Protein AF-A0A853I2M7-F1 (afdb_monomer_lite)

Structure (mmCIF, N/CA/C/O backbone):
data_AF-A0A853I2M7-F1
#
_entry.id   AF-A0A853I2M7-F1
#
loop_
_atom_site.group_PDB
_atom_site.id
_atom_site.type_symbol
_atom_site.label_atom_id
_atom_site.label_alt_id
_atom_site.label_comp_id
_atom_site.label_asym_id
_atom_site.label_entity_id
_atom_site.label_seq_id
_atom_site.pdbx_PDB_ins_code
_atom_site.Cartn_x
_atom_site.Cartn_y
_atom_site.Cartn_z
_atom_site.occupancy
_atom_site.B_iso_or_equiv
_atom_site.auth_seq_id
_atom_site.auth_comp_id
_atom_site.auth_asym_id
_atom_site.auth_atom_id
_atom_site.pdbx_PDB_model_num
ATOM 1 N N . HIS A 1 1 ? 15.744 -6.005 -13.429 1.00 62.53 1 HIS A N 1
ATOM 2 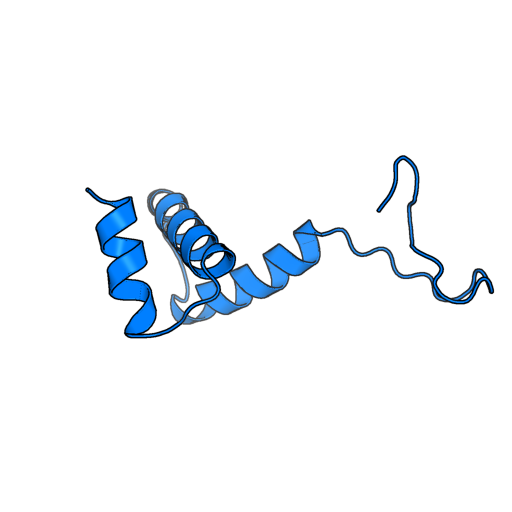C CA . HIS A 1 1 ? 17.063 -5.980 -14.086 1.00 62.53 1 HIS A CA 1
ATOM 3 C C . HIS A 1 1 ? 17.790 -7.289 -13.817 1.00 62.53 1 HIS A C 1
ATOM 5 O O . HIS A 1 1 ? 17.545 -7.904 -12.779 1.00 62.53 1 HIS A O 1
ATOM 11 N N . GLY A 1 2 ? 18.617 -7.738 -14.759 1.00 70.56 2 GLY A N 1
ATOM 12 C CA . GLY A 1 2 ? 19.556 -8.844 -14.598 1.00 70.56 2 GLY A CA 1
ATOM 13 C C . GLY A 1 2 ? 20.766 -8.460 -13.739 1.00 70.56 2 GLY A C 1
ATOM 14 O O . GLY A 1 2 ? 20.943 -7.308 -13.339 1.00 70.56 2 GLY A O 1
ATOM 15 N N . LYS A 1 3 ? 21.619 -9.439 -13.421 1.00 67.38 3 LYS A N 1
ATOM 16 C CA . LYS A 1 3 ? 22.815 -9.215 -12.597 1.00 67.38 3 LYS A CA 1
ATOM 17 C C . LYS A 1 3 ? 23.823 -8.339 -13.357 1.00 67.38 3 LYS A C 1
ATOM 19 O O . LYS A 1 3 ? 24.369 -8.783 -14.358 1.00 67.38 3 LYS A O 1
ATOM 24 N N . GLY A 1 4 ? 24.079 -7.129 -12.852 1.00 71.94 4 GLY A N 1
ATOM 25 C CA . GLY A 1 4 ? 25.012 -6.160 -13.449 1.00 71.94 4 GLY A CA 1
ATOM 26 C C . GLY A 1 4 ? 24.391 -5.203 -14.476 1.00 71.94 4 GLY A C 1
ATOM 27 O O . GLY A 1 4 ? 25.097 -4.350 -15.000 1.00 71.94 4 GLY A O 1
ATOM 28 N N . GLU A 1 5 ? 23.087 -5.312 -14.743 1.00 75.56 5 GLU A N 1
ATOM 29 C CA . GLU A 1 5 ? 22.363 -4.437 -15.671 1.00 75.56 5 GLU A CA 1
ATOM 30 C C . GLU A 1 5 ? 21.951 -3.136 -14.956 1.00 75.56 5 GLU A C 1
ATOM 32 O O . GLU A 1 5 ? 21.097 -3.148 -14.061 1.00 75.56 5 GLU A O 1
ATOM 37 N N . TYR A 1 6 ? 22.594 -2.017 -15.319 1.00 74.56 6 TYR A N 1
ATOM 38 C CA . TYR A 1 6 ? 22.297 -0.698 -14.749 1.00 74.56 6 TYR A CA 1
ATOM 39 C C . TYR A 1 6 ? 21.060 -0.068 -15.389 1.00 74.56 6 TYR A C 1
ATOM 41 O O . TYR A 1 6 ? 20.216 0.419 -14.665 1.00 74.56 6 TYR A O 1
ATOM 49 N N . ALA A 1 7 ? 20.858 -0.127 -16.697 1.00 81.31 7 ALA A N 1
ATOM 50 C CA . ALA A 1 7 ? 19.619 0.327 -17.331 1.00 81.31 7 ALA A CA 1
ATOM 51 C C . ALA A 1 7 ? 19.264 -0.637 -18.468 1.00 81.31 7 ALA A C 1
ATOM 53 O O . ALA A 1 7 ? 20.165 -1.292 -18.997 1.00 81.31 7 ALA A O 1
ATOM 54 N N . ARG A 1 8 ? 17.965 -0.814 -18.737 1.00 78.38 8 ARG A N 1
ATOM 55 C CA . ARG A 1 8 ? 17.473 -1.816 -19.686 1.00 78.38 8 ARG A CA 1
ATOM 56 C C . ARG A 1 8 ? 17.192 -1.163 -21.032 1.00 78.38 8 ARG A C 1
ATOM 58 O O . ARG A 1 8 ? 16.173 -0.494 -21.158 1.00 78.38 8 ARG A O 1
ATOM 65 N N . ASP A 1 9 ? 18.033 -1.522 -21.989 1.00 83.25 9 ASP A N 1
ATOM 66 C CA . ASP A 1 9 ? 17.940 -1.118 -23.384 1.00 83.25 9 ASP A CA 1
ATOM 67 C C . ASP A 1 9 ? 16.929 -1.992 -24.137 1.00 83.25 9 ASP A C 1
ATOM 69 O O . ASP A 1 9 ? 17.152 -3.188 -24.355 1.00 83.25 9 ASP A O 1
ATOM 73 N N . GLU A 1 10 ? 15.759 -1.417 -24.436 1.00 79.19 10 GLU A N 1
ATOM 74 C CA . GLU A 1 10 ? 14.662 -2.112 -25.121 1.00 79.19 10 GLU A CA 1
ATOM 75 C C . GLU A 1 10 ? 14.784 -2.072 -26.655 1.00 79.19 10 GLU A C 1
ATOM 77 O O . GLU A 1 10 ? 14.207 -2.948 -27.309 1.00 79.19 10 GLU A O 1
ATOM 82 N N . ASP A 1 11 ? 15.521 -1.116 -27.237 1.00 86.31 11 ASP A N 1
ATOM 83 C CA . ASP A 1 11 ? 15.632 -0.925 -28.695 1.00 86.31 11 ASP A CA 1
ATOM 84 C C . ASP A 1 11 ? 17.050 -1.118 -29.275 1.00 86.31 11 ASP A C 1
ATOM 86 O O . ASP A 1 11 ? 17.215 -1.222 -30.495 1.00 86.31 11 ASP A O 1
ATOM 90 N N . GLY A 1 12 ? 18.045 -1.318 -28.417 1.00 86.25 12 GLY A N 1
ATOM 91 C CA . GLY A 1 12 ? 19.432 -1.633 -28.739 1.00 86.25 12 GLY A CA 1
ATOM 92 C C . GLY A 1 12 ? 20.268 -0.431 -29.172 1.00 86.25 12 GLY A C 1
ATOM 93 O O . GLY A 1 12 ? 21.345 -0.641 -29.744 1.00 86.25 12 GLY A O 1
ATOM 94 N N . ASP A 1 13 ? 19.776 0.799 -29.001 1.00 89.44 13 ASP A N 1
ATOM 95 C CA . ASP A 1 13 ? 20.452 1.998 -29.494 1.00 89.44 13 ASP A CA 1
ATOM 96 C C . ASP A 1 13 ? 21.479 2.569 -28.497 1.00 89.44 13 ASP A C 1
ATOM 98 O O . ASP A 1 13 ? 22.403 3.288 -28.899 1.00 89.44 13 ASP A O 1
ATOM 102 N N . GLY A 1 14 ? 21.392 2.177 -27.221 1.00 82.06 14 GLY A N 1
ATOM 103 C CA . GLY A 1 14 ? 22.271 2.622 -26.142 1.00 82.06 14 GLY A CA 1
ATOM 104 C C . GLY A 1 14 ? 22.099 4.094 -25.743 1.00 82.06 14 GLY A C 1
ATOM 105 O O . GLY A 1 14 ? 22.959 4.641 -25.038 1.00 82.06 14 GLY A O 1
ATOM 106 N N . PHE A 1 15 ? 21.028 4.755 -26.181 1.00 78.06 15 PHE A N 1
ATOM 107 C CA . PHE A 1 15 ? 20.672 6.136 -25.876 1.00 78.06 15 PHE A CA 1
ATOM 108 C C . PHE A 1 15 ? 19.396 6.197 -25.022 1.00 78.06 15 PHE A C 1
ATOM 110 O O . PHE A 1 15 ? 18.487 5.395 -25.121 1.00 78.06 15 PHE A O 1
ATOM 117 N N . TYR A 1 16 ? 19.308 7.205 -24.145 1.00 80.38 16 TYR A N 1
ATOM 118 C CA . TYR A 1 16 ? 18.129 7.445 -23.288 1.00 80.38 16 TYR A CA 1
ATOM 119 C C . TYR A 1 16 ? 17.728 6.310 -22.328 1.00 80.38 16 TYR A C 1
ATOM 121 O O . TYR A 1 16 ? 16.609 6.295 -21.818 1.00 80.38 16 TYR A O 1
ATOM 129 N N . GLU A 1 17 ? 18.679 5.454 -21.967 1.00 84.00 17 GLU A N 1
ATOM 130 C CA . GLU A 1 17 ? 18.478 4.390 -20.989 1.00 84.00 17 GLU A CA 1
ATOM 131 C C . GLU A 1 17 ? 18.184 4.907 -19.575 1.00 84.00 17 GLU A C 1
ATOM 133 O O . GLU A 1 17 ? 19.057 5.445 -18.883 1.00 84.00 17 GLU A O 1
ATOM 138 N N . VAL A 1 18 ? 16.947 4.721 -19.108 1.00 75.25 18 VAL A N 1
ATOM 139 C CA . VAL A 1 18 ? 16.536 5.128 -17.759 1.00 75.25 18 VAL A CA 1
ATOM 140 C C . VAL A 1 18 ? 16.636 3.944 -16.804 1.00 75.25 18 VAL A C 1
ATOM 142 O O . VAL A 1 18 ? 15.875 2.980 -16.884 1.00 75.25 18 VAL A O 1
ATOM 145 N N . HIS A 1 19 ? 17.545 4.038 -15.831 1.00 74.50 19 HIS A N 1
ATOM 146 C CA . HIS A 1 19 ? 17.517 3.144 -14.678 1.00 74.50 19 HIS A CA 1
ATOM 147 C C . HIS A 1 19 ? 16.254 3.415 -13.860 1.00 74.50 19 HIS A C 1
ATOM 149 O O . HIS A 1 19 ? 16.065 4.523 -13.363 1.00 74.50 19 HIS A O 1
ATOM 155 N N . VAL A 1 20 ? 15.431 2.388 -13.670 1.00 69.69 20 VAL A N 1
ATOM 156 C CA . VAL A 1 20 ? 14.413 2.380 -12.620 1.00 69.69 20 VAL A CA 1
ATOM 157 C C . VAL A 1 20 ? 14.778 1.275 -11.649 1.00 69.69 20 VAL A C 1
ATOM 159 O O . VAL A 1 20 ? 14.742 0.090 -11.991 1.00 69.69 20 VAL A O 1
ATOM 162 N N . ASN A 1 21 ? 15.111 1.638 -10.415 1.00 71.38 21 ASN A N 1
ATOM 163 C CA . ASN A 1 21 ? 15.166 0.630 -9.370 1.00 71.38 21 ASN A CA 1
ATOM 164 C C . ASN A 1 21 ? 13.714 0.299 -9.008 1.00 71.38 21 ASN A C 1
ATOM 166 O O . ASN A 1 21 ? 12.944 1.198 -8.690 1.00 71.38 21 ASN A O 1
ATOM 170 N N . THR A 1 22 ? 13.305 -0.971 -9.042 1.00 71.06 22 THR A N 1
ATOM 171 C CA . THR A 1 22 ? 11.941 -1.416 -8.682 1.00 71.06 22 THR A CA 1
ATOM 172 C C . THR A 1 22 ? 11.424 -0.762 -7.387 1.00 71.06 22 THR A C 1
ATOM 174 O O . THR A 1 22 ? 10.230 -0.488 -7.248 1.00 71.06 22 THR A O 1
ATOM 177 N N . ILE A 1 23 ? 12.334 -0.450 -6.456 1.00 78.69 23 ILE A N 1
ATOM 178 C CA . ILE A 1 23 ? 12.036 0.250 -5.204 1.00 78.69 23 ILE A CA 1
ATOM 179 C C . ILE A 1 23 ? 11.542 1.698 -5.392 1.00 78.69 23 ILE A C 1
ATOM 181 O O . ILE A 1 23 ? 10.720 2.161 -4.608 1.00 78.69 23 ILE A O 1
ATOM 185 N N . GLU A 1 24 ? 11.981 2.414 -6.426 1.00 80.44 24 GLU A N 1
ATOM 186 C CA . GLU A 1 24 ? 11.549 3.783 -6.749 1.00 80.44 24 GLU A CA 1
ATOM 187 C C . GLU A 1 24 ? 10.087 3.812 -7.210 1.00 80.44 24 GLU A C 1
ATOM 189 O O . GLU A 1 24 ? 9.307 4.677 -6.794 1.00 80.44 24 GLU A O 1
ATOM 194 N N . GLY A 1 25 ? 9.688 2.817 -8.009 1.00 82.94 25 GLY A N 1
ATOM 195 C CA . GLY A 1 25 ? 8.291 2.602 -8.387 1.00 82.94 25 GLY A CA 1
ATOM 196 C C . GLY A 1 25 ? 7.413 2.324 -7.166 1.00 82.94 25 GLY A C 1
ATOM 197 O O . GLY A 1 25 ? 6.355 2.937 -7.001 1.00 82.94 25 GLY A O 1
ATOM 198 N N . TYR A 1 26 ? 7.893 1.473 -6.255 1.00 87.69 26 TYR A N 1
ATOM 199 C CA . TYR A 1 26 ? 7.210 1.187 -4.993 1.00 87.69 26 TYR A CA 1
ATOM 200 C C . TYR A 1 26 ? 7.056 2.446 -4.123 1.00 87.69 26 TYR A C 1
ATOM 202 O O . TYR A 1 26 ? 5.953 2.764 -3.671 1.00 87.69 26 TYR A O 1
ATOM 210 N N . TRP A 1 27 ? 8.130 3.223 -3.954 1.00 88.94 27 TRP A N 1
ATOM 211 C CA . TRP A 1 27 ? 8.121 4.462 -3.170 1.00 88.94 27 TRP A CA 1
ATOM 212 C C . TRP A 1 27 ? 7.186 5.533 -3.734 1.00 88.94 27 TRP A C 1
ATOM 214 O O . TRP A 1 27 ? 6.530 6.242 -2.966 1.00 88.94 27 TRP A O 1
ATOM 224 N N . SER A 1 28 ? 7.080 5.636 -5.058 1.00 90.25 28 SER A N 1
ATOM 225 C CA . SER A 1 28 ? 6.179 6.586 -5.724 1.00 90.25 28 SER A CA 1
ATOM 226 C C . SER A 1 28 ? 4.704 6.297 -5.417 1.00 90.25 28 SER A C 1
ATOM 228 O O . SER A 1 28 ? 3.916 7.216 -5.152 1.00 90.25 28 SER A O 1
ATOM 230 N N . LEU A 1 29 ? 4.335 5.013 -5.379 1.00 92.62 29 LEU A N 1
ATOM 231 C CA . LEU A 1 29 ? 2.997 4.560 -4.996 1.00 92.62 29 LEU A CA 1
ATOM 232 C C . LEU A 1 29 ? 2.742 4.744 -3.498 1.0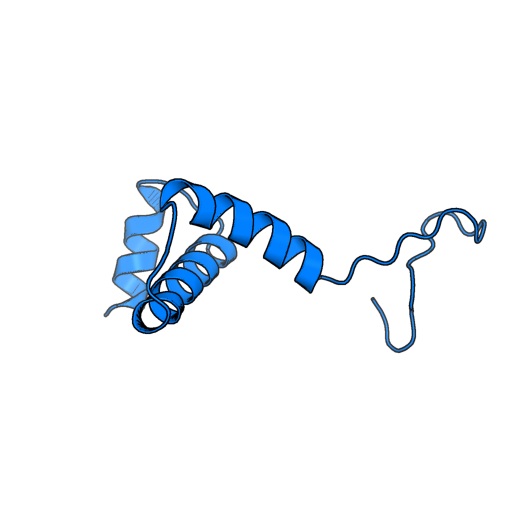0 92.62 29 LEU A C 1
ATOM 234 O O . LEU A 1 29 ? 1.736 5.349 -3.119 1.00 92.62 29 LEU A O 1
ATOM 238 N N . LEU A 1 30 ? 3.673 4.295 -2.655 1.00 93.94 30 LEU A N 1
ATOM 239 C CA . LEU A 1 30 ? 3.563 4.395 -1.203 1.00 93.94 30 LEU A CA 1
ATOM 240 C C . LEU A 1 30 ? 3.408 5.853 -0.748 1.00 93.94 30 LEU A C 1
ATOM 242 O O . LEU A 1 30 ? 2.516 6.174 0.035 1.00 93.94 30 LEU A O 1
ATOM 246 N N . ARG A 1 31 ? 4.210 6.776 -1.291 1.00 92.81 31 ARG A N 1
ATOM 247 C CA . ARG A 1 31 ? 4.117 8.207 -0.964 1.00 92.81 31 ARG A CA 1
ATOM 248 C C . ARG A 1 31 ? 2.741 8.785 -1.298 1.00 92.81 31 ARG A C 1
ATOM 250 O O . ARG A 1 31 ? 2.208 9.585 -0.530 1.00 92.81 31 ARG A O 1
ATOM 257 N N . SER A 1 32 ? 2.169 8.387 -2.433 1.00 93.38 32 SER A N 1
ATOM 258 C CA . SER A 1 32 ? 0.834 8.827 -2.848 1.00 93.38 32 SER A CA 1
ATOM 259 C C . SER A 1 32 ? -0.254 8.260 -1.935 1.00 93.38 32 SER A C 1
ATOM 261 O O . SER A 1 32 ? -1.180 8.986 -1.577 1.00 93.38 32 SER A O 1
ATOM 263 N N . TRP A 1 33 ? -0.108 7.002 -1.508 1.00 93.38 33 TRP A N 1
ATOM 264 C CA . TRP A 1 33 ? -1.024 6.330 -0.585 1.00 93.38 33 TRP A CA 1
ATOM 265 C C . TRP A 1 33 ? -1.000 6.944 0.821 1.00 93.38 33 TRP A C 1
ATOM 267 O O . TRP A 1 33 ? -2.056 7.144 1.411 1.00 93.38 33 TRP A O 1
ATOM 277 N N . LEU A 1 34 ? 0.175 7.339 1.327 1.00 94.81 34 LEU A N 1
ATOM 278 C CA . LEU A 1 34 ? 0.312 7.950 2.657 1.00 94.81 34 LEU A CA 1
ATOM 279 C C . LEU A 1 34 ? -0.079 9.440 2.703 1.00 94.81 34 LEU A C 1
ATOM 281 O O . LEU A 1 34 ? -0.334 9.990 3.777 1.00 94.81 34 LEU A O 1
ATOM 285 N N . ARG A 1 35 ? -0.137 10.118 1.549 1.00 94.50 35 ARG A N 1
ATOM 286 C CA . ARG A 1 35 ? -0.384 11.568 1.440 1.00 94.50 35 ARG A CA 1
ATOM 287 C C . ARG A 1 35 ? -1.634 12.074 2.188 1.00 94.50 35 ARG A C 1
ATOM 289 O O . ARG A 1 35 ? -1.538 13.156 2.778 1.00 94.50 35 ARG A O 1
ATOM 296 N N . PRO A 1 36 ? -2.783 11.368 2.200 1.00 94.62 36 PRO A N 1
ATOM 297 C CA . PRO A 1 36 ? -3.984 11.823 2.902 1.00 94.62 36 PRO A CA 1
ATOM 298 C C . PRO A 1 36 ? -3.803 11.971 4.415 1.00 94.62 36 PRO A C 1
ATOM 300 O O . PRO A 1 36 ? -4.476 12.802 5.018 1.00 94.62 36 PRO A O 1
ATOM 303 N N . HIS A 1 37 ? -2.875 11.228 5.024 1.00 92.00 37 HIS A N 1
ATOM 304 C CA . HIS A 1 37 ? -2.678 11.231 6.474 1.00 92.00 37 HIS A CA 1
ATOM 305 C C . HIS A 1 37 ? -1.977 12.497 6.995 1.00 92.00 37 HIS A C 1
ATOM 307 O O . HIS A 1 37 ? -1.984 12.729 8.196 1.00 92.00 37 HIS A O 1
ATOM 313 N N . ARG A 1 38 ? -1.391 13.338 6.119 1.00 90.75 38 ARG A N 1
ATOM 314 C CA . ARG A 1 38 ? -0.716 14.625 6.443 1.00 90.75 38 ARG A CA 1
ATOM 315 C C . ARG A 1 38 ? 0.426 14.554 7.477 1.00 90.75 38 ARG A C 1
ATOM 317 O O . ARG A 1 38 ? 1.021 15.580 7.785 1.00 90.75 38 ARG A O 1
ATOM 324 N N . GLY A 1 39 ? 0.763 13.361 7.949 1.00 91.12 39 GLY A N 1
ATOM 325 C CA . GLY A 1 39 ? 1.789 13.067 8.941 1.00 91.12 39 GLY A CA 1
ATOM 326 C C . GLY A 1 39 ? 1.449 11.740 9.616 1.00 91.12 39 GLY A C 1
ATOM 327 O O . GLY A 1 39 ? 0.286 11.469 9.898 1.00 91.12 39 GLY A O 1
ATOM 328 N N . ILE A 1 40 ? 2.441 10.881 9.833 1.00 93.06 40 ILE A N 1
ATOM 329 C CA . ILE A 1 40 ? 2.245 9.556 10.434 1.00 93.06 40 ILE A CA 1
ATOM 330 C C . ILE A 1 40 ? 3.260 9.407 11.563 1.00 93.06 40 ILE A C 1
ATOM 332 O O . ILE A 1 40 ? 4.428 9.755 11.391 1.00 93.06 40 ILE A O 1
ATOM 336 N N . SER A 1 41 ? 2.812 8.916 12.722 1.00 95.00 41 SER A N 1
ATOM 337 C CA . SER A 1 41 ? 3.715 8.588 13.830 1.00 95.00 41 SER A CA 1
ATOM 338 C C . SER A 1 41 ? 4.721 7.527 13.383 1.00 95.00 41 SER A C 1
ATOM 340 O O . SER A 1 41 ? 4.325 6.516 12.804 1.00 95.00 41 SER A O 1
ATOM 342 N N . GLN A 1 42 ? 6.004 7.725 13.691 1.00 95.31 42 GLN A N 1
ATOM 343 C CA . GLN A 1 42 ? 7.056 6.760 13.353 1.00 95.31 42 GLN A CA 1
ATOM 344 C C . GLN A 1 42 ? 6.783 5.381 13.965 1.00 95.31 42 GLN A C 1
ATOM 346 O O . GLN A 1 42 ? 6.956 4.373 13.292 1.00 95.31 42 GLN A O 1
ATOM 351 N N . GLU A 1 43 ? 6.255 5.334 15.190 1.00 97.00 43 GLU A N 1
ATOM 352 C CA . GLU A 1 43 ? 5.890 4.080 15.862 1.00 97.00 43 GLU A CA 1
ATOM 353 C C . GLU A 1 43 ? 4.751 3.334 15.161 1.00 97.00 43 GLU A C 1
ATOM 355 O O . GLU A 1 43 ? 4.622 2.120 15.288 1.00 97.00 43 GLU A O 1
ATOM 360 N N . LYS A 1 44 ? 3.886 4.059 14.442 1.00 95.06 44 LYS A N 1
ATOM 361 C CA . LYS A 1 44 ? 2.747 3.472 13.729 1.00 95.06 44 LYS A CA 1
ATOM 362 C C . LYS A 1 44 ? 3.033 3.218 12.257 1.00 95.06 44 LYS A C 1
ATOM 364 O O . LYS A 1 44 ? 2.279 2.471 11.645 1.00 95.06 44 LYS A O 1
ATOM 369 N N . LEU A 1 45 ? 4.099 3.801 11.706 1.00 94.88 45 LEU A N 1
ATOM 370 C CA . LEU A 1 45 ? 4.488 3.646 10.307 1.00 94.88 45 LEU A CA 1
ATOM 371 C C . LEU A 1 45 ? 4.528 2.176 9.849 1.00 94.88 45 LEU A C 1
ATOM 373 O O . LEU A 1 45 ? 3.982 1.928 8.776 1.00 94.88 45 LEU A O 1
ATOM 377 N N . PRO A 1 46 ? 5.054 1.204 10.628 1.00 95.69 46 PRO A N 1
ATOM 378 C CA . PRO A 1 46 ? 5.072 -0.199 10.211 1.00 95.69 46 PRO A CA 1
ATOM 379 C C . PRO A 1 46 ? 3.692 -0.734 9.810 1.00 95.69 46 PRO A C 1
ATOM 381 O O . PRO A 1 46 ? 3.551 -1.267 8.717 1.00 95.69 46 PRO A O 1
ATOM 384 N N . TYR A 1 47 ? 2.646 -0.460 10.595 1.00 94.88 47 TYR A N 1
ATOM 385 C CA . TYR A 1 47 ? 1.284 -0.923 10.292 1.00 94.88 47 TYR A CA 1
ATOM 386 C C . TYR A 1 47 ? 0.730 -0.352 8.978 1.00 94.88 47 TYR A C 1
ATOM 388 O O . TYR A 1 47 ? -0.020 -1.013 8.262 1.00 94.88 47 TYR A O 1
ATOM 396 N N . TYR A 1 48 ? 1.092 0.891 8.641 1.00 94.62 48 TYR A N 1
ATOM 397 C CA . TYR A 1 48 ? 0.705 1.502 7.368 1.00 94.62 48 TYR A CA 1
ATOM 398 C C . TYR A 1 48 ? 1.457 0.871 6.194 1.00 94.62 48 TYR A C 1
ATOM 400 O O . TYR A 1 48 ? 0.869 0.675 5.133 1.00 94.62 48 TYR A O 1
ATOM 408 N N . LEU A 1 49 ? 2.740 0.546 6.379 1.00 94.62 49 LEU A N 1
ATOM 409 C CA . LEU A 1 49 ? 3.541 -0.134 5.362 1.00 94.62 49 LEU A CA 1
ATOM 410 C C . LEU A 1 49 ? 3.031 -1.554 5.105 1.00 94.62 49 LEU A C 1
ATOM 412 O O . LEU A 1 49 ? 2.859 -1.918 3.947 1.00 94.62 49 LEU A O 1
ATOM 416 N N . GLU A 1 50 ? 2.724 -2.306 6.162 1.00 94.19 50 GLU A N 1
ATOM 417 C CA . GLU A 1 50 ? 2.170 -3.664 6.084 1.00 94.19 50 GLU A CA 1
ATOM 418 C C . GLU A 1 50 ? 0.820 -3.678 5.358 1.00 94.19 50 GLU A C 1
ATOM 420 O O . GLU A 1 50 ? 0.601 -4.472 4.443 1.00 94.19 50 GLU A O 1
ATOM 425 N N . LEU A 1 51 ? -0.081 -2.750 5.703 1.00 93.25 51 LEU A N 1
ATOM 426 C CA . LEU A 1 51 ? -1.368 -2.646 5.020 1.00 93.25 51 LEU A CA 1
ATOM 427 C C . LEU A 1 51 ? -1.198 -2.251 3.547 1.00 93.25 51 LEU A C 1
ATOM 429 O O . LEU A 1 51 ? -1.896 -2.784 2.682 1.00 93.25 51 LEU A O 1
ATOM 433 N N . PHE A 1 52 ? -0.281 -1.329 3.243 1.00 93.75 52 PHE A N 1
ATOM 434 C CA . PHE A 1 52 ? 0.028 -0.966 1.862 1.00 93.75 52 PHE A CA 1
ATOM 435 C C . PHE A 1 52 ? 0.562 -2.163 1.071 1.00 93.75 52 PHE A C 1
ATOM 437 O O . PHE A 1 52 ? 0.063 -2.429 -0.022 1.00 93.75 52 PHE A O 1
ATOM 444 N N . GLU A 1 53 ? 1.530 -2.895 1.626 1.00 93.44 53 GLU A N 1
ATOM 445 C CA . GLU A 1 53 ? 2.106 -4.097 1.022 1.00 93.44 53 GLU A CA 1
ATOM 446 C C . GLU A 1 53 ? 1.024 -5.142 0.732 1.00 93.44 53 GLU A C 1
ATOM 448 O O . GLU A 1 53 ? 0.920 -5.635 -0.394 1.00 93.44 53 GLU A O 1
ATOM 453 N N . PHE A 1 54 ? 0.168 -5.424 1.715 1.00 94.00 54 PHE A N 1
ATOM 454 C CA . PHE A 1 54 ? -0.949 -6.349 1.564 1.00 94.00 54 PHE A CA 1
ATOM 455 C C . PHE A 1 54 ? -1.875 -5.941 0.409 1.00 94.00 54 PHE A C 1
ATOM 457 O O . PHE A 1 54 ? -2.100 -6.720 -0.520 1.00 94.00 54 PHE A O 1
ATOM 464 N N . VAL A 1 55 ? -2.375 -4.699 0.412 1.00 93.44 55 VAL A N 1
ATOM 465 C CA . VAL A 1 55 ? -3.289 -4.217 -0.639 1.00 93.44 55 VAL A CA 1
ATOM 466 C C . VAL A 1 55 ? -2.615 -4.217 -2.013 1.00 93.44 55 VAL A C 1
ATOM 468 O O . VAL A 1 55 ? -3.247 -4.571 -3.014 1.00 93.44 55 VAL A O 1
ATOM 471 N N . TYR A 1 56 ? -1.338 -3.839 -2.074 1.00 92.00 56 TYR A N 1
ATOM 472 C CA . TYR A 1 56 ? -0.552 -3.833 -3.304 1.00 92.00 56 TYR A CA 1
ATOM 473 C C . TYR A 1 56 ? -0.412 -5.244 -3.898 1.00 92.00 56 T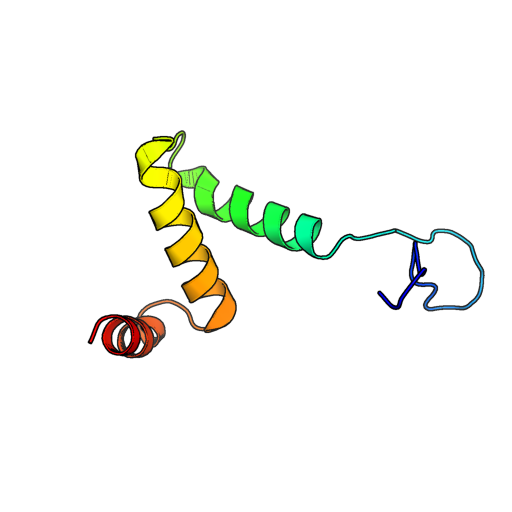YR A C 1
ATOM 475 O O . TYR A 1 56 ? -0.629 -5.430 -5.100 1.00 92.00 56 TYR A O 1
ATOM 483 N N . ASN A 1 57 ? -0.124 -6.242 -3.061 1.00 92.44 57 ASN A N 1
ATOM 484 C CA . ASN A 1 57 ? 0.110 -7.622 -3.487 1.00 92.44 57 ASN A CA 1
ATOM 485 C C . ASN A 1 57 ? -1.178 -8.368 -3.858 1.00 92.44 57 ASN A C 1
ATOM 487 O O . ASN A 1 57 ? -1.194 -9.100 -4.849 1.00 92.44 57 ASN A O 1
ATOM 491 N N . VAL A 1 58 ? -2.274 -8.148 -3.126 1.00 94.38 58 VAL A N 1
ATOM 492 C CA . VAL A 1 58 ? -3.567 -8.801 -3.400 1.00 94.38 58 VAL A CA 1
ATOM 493 C C . VAL A 1 58 ? -4.184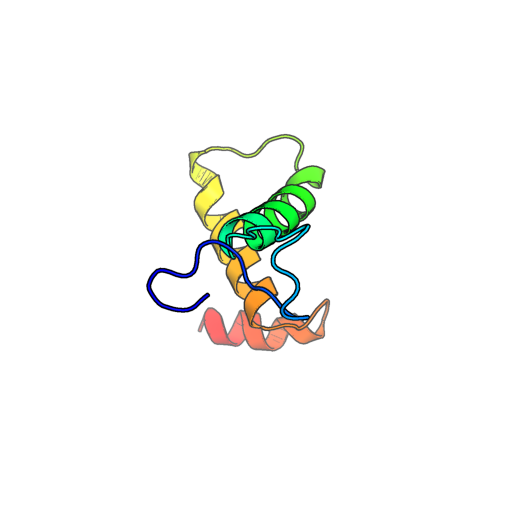 -8.323 -4.723 1.00 94.38 58 VAL A C 1
ATOM 495 O O . VAL A 1 58 ? -4.967 -9.044 -5.343 1.00 94.38 58 VAL A O 1
ATOM 498 N N . ARG A 1 59 ? -3.828 -7.117 -5.198 1.00 90.88 59 ARG A N 1
ATOM 499 C CA . ARG A 1 59 ? -4.314 -6.523 -6.465 1.00 90.88 59 ARG A CA 1
ATOM 500 C C . ARG A 1 59 ? -5.845 -6.425 -6.568 1.00 90.88 59 ARG A C 1
ATOM 502 O O . ARG A 1 59 ? -6.402 -6.373 -7.664 1.00 90.88 59 ARG A O 1
ATOM 509 N N . ARG A 1 60 ? -6.535 -6.344 -5.428 1.00 91.56 60 ARG A N 1
ATOM 510 C CA . ARG A 1 60 ? -7.991 -6.146 -5.314 1.00 91.56 60 ARG A CA 1
ATOM 511 C C . ARG A 1 60 ? -8.291 -4.860 -4.548 1.00 91.56 60 ARG A C 1
ATOM 513 O O . ARG A 1 60 ? -7.435 -4.331 -3.846 1.00 91.56 60 ARG A O 1
ATOM 520 N N . ARG A 1 61 ? -9.497 -4.307 -4.714 1.00 87.81 61 ARG A N 1
ATOM 521 C CA . ARG A 1 61 ? -9.873 -3.003 -4.136 1.00 87.81 61 ARG A CA 1
ATOM 522 C C . ARG A 1 61 ? -11.289 -3.007 -3.573 1.00 87.81 61 ARG A C 1
ATOM 524 O O . ARG A 1 61 ? -12.159 -3.734 -4.039 1.00 87.81 61 ARG A O 1
ATOM 531 N N . GLY A 1 62 ? -11.545 -2.121 -2.614 1.00 88.75 62 GLY A N 1
ATOM 532 C CA . GLY A 1 62 ? -12.877 -1.948 -2.036 1.00 88.75 62 GLY A CA 1
ATOM 533 C C . GLY A 1 62 ? -13.369 -3.221 -1.347 1.00 88.75 62 GLY A C 1
ATOM 534 O O . GLY A 1 62 ? -12.602 -3.904 -0.675 1.00 88.75 62 GLY A O 1
ATOM 535 N N . LYS A 1 63 ? -14.652 -3.555 -1.519 1.00 92.62 63 LYS A N 1
ATOM 536 C CA . LYS A 1 63 ? -15.286 -4.684 -0.815 1.00 92.62 63 LYS A CA 1
ATOM 537 C C . LYS A 1 63 ? -14.658 -6.043 -1.130 1.00 92.62 63 LYS A C 1
ATOM 539 O O . LYS A 1 63 ? -14.702 -6.921 -0.279 1.00 92.62 63 LYS A O 1
ATOM 544 N N . SER A 1 64 ? -14.061 -6.223 -2.310 1.00 92.75 64 SER A N 1
ATOM 545 C C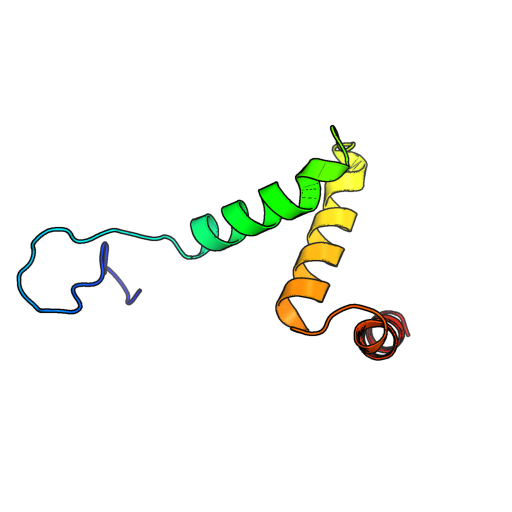A . SER A 1 64 ? -13.445 -7.504 -2.676 1.00 92.75 64 SER A CA 1
ATOM 546 C C . SER A 1 64 ? -12.185 -7.817 -1.867 1.00 92.75 64 SER A C 1
ATOM 548 O O . SER A 1 64 ? -11.761 -8.960 -1.864 1.00 92.75 64 SER A O 1
ATOM 550 N N . LEU A 1 65 ? -11.592 -6.818 -1.203 1.00 94.12 65 LEU A N 1
ATOM 551 C CA . LEU A 1 65 ? -10.434 -6.991 -0.326 1.00 94.12 65 LEU A CA 1
ATOM 552 C C . LEU A 1 65 ? -10.811 -7.645 1.016 1.00 94.12 65 LEU A C 1
ATOM 554 O O . LEU A 1 65 ? -9.953 -8.198 1.691 1.00 94.12 65 LEU A O 1
ATOM 558 N N . LEU A 1 66 ? -12.085 -7.563 1.424 1.00 92.94 66 LEU A N 1
ATOM 559 C CA . LEU A 1 66 ? -12.512 -7.963 2.769 1.00 92.94 66 LEU A CA 1
ATOM 560 C C . LEU A 1 66 ? -12.248 -9.442 3.052 1.00 92.94 66 LEU A C 1
ATOM 562 O O . LEU A 1 66 ? -11.793 -9.764 4.142 1.00 92.94 66 LEU A O 1
ATOM 566 N N . ASN A 1 67 ? -12.495 -10.318 2.078 1.00 94.44 67 ASN A N 1
ATOM 567 C CA . ASN A 1 67 ? -12.256 -11.750 2.249 1.00 94.44 67 ASN A CA 1
ATOM 568 C C . ASN A 1 67 ? -10.763 -12.042 2.442 1.00 94.44 67 ASN A C 1
ATOM 570 O O . ASN A 1 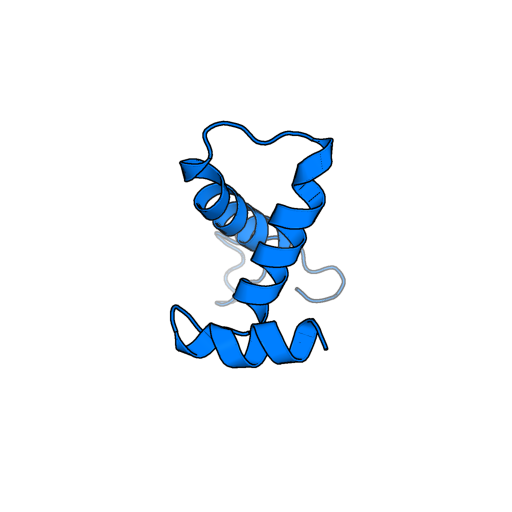67 ? -10.409 -12.720 3.398 1.00 94.44 67 ASN A O 1
ATOM 574 N N . ASP A 1 68 ? -9.904 -11.462 1.596 1.00 94.38 68 ASP A N 1
ATOM 575 C CA . ASP A 1 68 ? -8.450 -11.651 1.680 1.00 94.38 68 ASP A CA 1
ATOM 576 C C . ASP A 1 68 ? -7.890 -11.085 3.003 1.00 94.38 68 ASP A C 1
ATOM 578 O O . ASP A 1 68 ? -6.949 -11.625 3.577 1.00 94.38 68 ASP A O 1
ATOM 582 N N . LEU A 1 69 ? -8.476 -9.991 3.509 1.00 92.00 69 LEU A N 1
ATOM 583 C CA . LEU A 1 69 ? -8.064 -9.375 4.772 1.00 92.00 69 LEU A CA 1
ATOM 584 C C . LEU A 1 69 ? -8.456 -10.236 5.977 1.00 92.00 69 LEU A C 1
ATOM 586 O O . LEU A 1 69 ? -7.679 -10.355 6.917 1.00 92.00 69 LEU A O 1
ATOM 590 N N . VAL A 1 70 ? -9.659 -10.817 5.962 1.00 93.56 70 VAL A N 1
ATOM 591 C CA . VAL A 1 70 ? -10.107 -11.735 7.018 1.00 93.56 70 VAL A CA 1
ATOM 592 C C . VAL A 1 70 ? -9.259 -13.003 7.013 1.00 93.56 70 VAL A C 1
ATOM 594 O O . VAL A 1 70 ? -8.858 -13.448 8.080 1.00 93.56 70 VAL A O 1
ATOM 597 N N . GLU A 1 71 ? -8.940 -13.545 5.837 1.00 94.38 71 GLU A N 1
ATOM 598 C CA . GLU A 1 71 ? -8.084 -14.729 5.699 1.00 94.38 71 GLU A CA 1
ATOM 599 C C . GLU A 1 71 ? -6.665 -14.498 6.235 1.00 94.38 71 GLU A C 1
ATOM 601 O O . GLU A 1 71 ? -6.093 -15.394 6.838 1.00 94.38 71 GLU A O 1
ATOM 606 N N . LEU A 1 72 ? -6.105 -13.294 6.083 1.00 90.94 72 LEU A N 1
ATOM 607 C CA . LEU A 1 72 ? -4.785 -12.967 6.635 1.00 90.94 72 LEU A CA 1
ATOM 608 C C . LEU A 1 72 ? -4.762 -12.925 8.176 1.00 90.94 72 LEU A C 1
ATOM 610 O O . LEU A 1 72 ? -3.711 -13.130 8.781 1.00 90.94 72 LEU A O 1
ATOM 614 N N . LEU A 1 73 ? -5.886 -12.576 8.807 1.00 87.56 73 LEU A N 1
ATOM 615 C CA . LEU A 1 73 ? -5.968 -12.287 10.244 1.00 87.56 73 LEU A CA 1
ATOM 616 C C . LEU A 1 73 ? -6.412 -13.483 11.102 1.00 87.56 73 LEU A C 1
ATOM 618 O O . LEU A 1 73 ? -6.385 -13.369 12.330 1.00 87.56 73 LEU A O 1
ATOM 622 N N . VAL A 1 74 ? -6.854 -14.578 10.479 1.00 84.31 74 VAL A N 1
ATOM 623 C CA . VAL A 1 74 ? -7.360 -15.801 11.132 1.00 84.31 74 VAL A CA 1
ATOM 624 C C . VAL A 1 74 ? -6.350 -16.926 10.976 1.00 84.31 74 VAL A C 1
ATOM 626 O O . VAL A 1 74 ? -6.073 -17.587 12.001 1.00 84.31 74 VAL A O 1
#

pLDDT: mean 87.57, std 8.4, range [62.53, 97.0]

Organism: NCBI:txid2994442

Secondary structure (DSSP, 8-state):
--TT-SS--SSSS-SS-----HHHHHHHHHHHHHGGGSS--TTTHHHHHHHHHHHHHH---GGGHHHHHHHHH-

Sequence (74 aa):
HGKGEYARDEDGDGFYEVHVNTIEGYWSLLRSWLRPHRGISQEKLPYYLELFEFVYNVRRRGKSLLNDLVELLV

Foldseek 3Di:
DDDPDQFDDPPPPPPPTDGDDVVNVVVVVLCVVCVVVVDDDPVCVVVSVVVSVLCVVVVDDDPVCVVVVVVVVD

Radius of gyration: 17.34 Å; chains: 1; bounding box: 40×30×45 Å